Protein AF-F4MXR4-F1 (afdb_monomer_lite)

Radius of gyration: 18.86 Å; chains: 1; bounding box: 43×30×50 Å

Foldseek 3Di:
DQDADPPGPPCCPPVVVVVVVVVCCVVVVVCVVQQCDDPNHRQAQDQPDPVSLVVLLVSLCVLAVDDSVLSNVLCVQQVNRNLLSNVCRVVVDHSVVSVVLCVVVSNNSVNSD

pLDDT: mean 96.07, std 3.31, range [70.81, 98.62]

Sequence (113 aa):
MVGPEALTGSTRMKSGTAQKLVLNMLSTGAMVKLGKVYQNLMVDVKATNVKLVDRACRIVVEATGASRVEAENALSQTEFEVKPAILMILKGVSAEQARLNLQQHNGYLRAAL

InterPro domains:
  IPR005486 Glucokinase regulatory protein, conserved site [PS01272] (3-20)
  IPR040190 N-acetylmuramic acid 6-phosphate etherase/glucokinase regulatory protein [PTHR10088] (19-112)
  IPR046348 SIS domain superfamily [SSF53697] (2-66)

Organism: NCBI:txid913028

Structure (mmCIF, N/CA/C/O backbone):
data_AF-F4MXR4-F1
#
_entry.id   AF-F4MXR4-F1
#
loop_
_atom_site.group_PDB
_atom_site.id
_atom_site.type_symbol
_atom_site.label_atom_id
_atom_site.label_alt_id
_atom_site.label_comp_id
_atom_site.label_asym_id
_atom_site.label_entity_id
_atom_site.label_seq_id
_atom_site.pdbx_PDB_ins_code
_atom_site.Cartn_x
_atom_site.Cartn_y
_atom_site.Cartn_z
_atom_site.occupancy
_atom_site.B_iso_or_equiv
_atom_site.auth_seq_id
_atom_site.auth_comp_id
_atom_site.auth_asym_id
_atom_site.auth_atom_id
_atom_site.pdbx_PDB_model_num
ATOM 1 N N . MET A 1 1 ? 17.818 -7.682 -25.821 1.00 70.81 1 MET A N 1
ATOM 2 C CA . MET A 1 1 ? 18.617 -6.436 -25.930 1.00 70.81 1 MET A CA 1
ATOM 3 C C . MET A 1 1 ? 17.690 -5.296 -26.348 1.00 70.81 1 MET A C 1
ATOM 5 O O . MET A 1 1 ? 16.809 -5.560 -27.152 1.00 70.81 1 MET A O 1
ATOM 9 N N . VAL A 1 2 ? 17.862 -4.063 -25.847 1.00 94.25 2 VAL A N 1
ATOM 10 C CA . VAL A 1 2 ? 16.999 -2.897 -26.189 1.00 94.25 2 VAL A CA 1
ATOM 11 C C . VAL A 1 2 ? 17.342 -2.231 -27.539 1.00 94.25 2 VAL A C 1
ATOM 13 O O . VAL A 1 2 ? 16.803 -1.175 -27.877 1.00 94.25 2 VAL A O 1
ATOM 16 N N . GLY A 1 3 ? 18.248 -2.832 -28.317 1.00 97.00 3 GLY A N 1
ATOM 17 C CA . GLY A 1 3 ? 18.803 -2.267 -29.551 1.00 97.00 3 GLY A CA 1
ATOM 18 C C . GLY A 1 3 ? 19.824 -1.143 -29.302 1.00 97.00 3 GLY A C 1
ATOM 19 O O . GLY A 1 3 ? 20.005 -0.729 -28.155 1.00 97.00 3 GLY A O 1
ATOM 20 N N . PRO A 1 4 ? 20.475 -0.625 -30.360 1.00 96.25 4 PRO A N 1
ATOM 21 C CA . PRO A 1 4 ? 21.472 0.442 -30.246 1.00 96.25 4 PRO A CA 1
ATOM 22 C C . PRO A 1 4 ? 20.853 1.725 -29.685 1.00 96.25 4 PRO A C 1
ATOM 24 O O . PRO A 1 4 ? 19.712 2.060 -30.005 1.00 96.25 4 PRO A O 1
ATOM 27 N N . GLU A 1 5 ? 21.581 2.428 -28.823 1.00 97.94 5 GLU A N 1
ATOM 28 C CA . GLU A 1 5 ? 21.130 3.697 -28.241 1.00 97.94 5 GLU A CA 1
ATOM 29 C C . GLU A 1 5 ? 21.135 4.822 -29.287 1.00 97.94 5 GLU A C 1
ATOM 31 O O . GLU A 1 5 ? 21.914 4.784 -30.236 1.00 97.94 5 GLU A O 1
ATOM 36 N N . ALA A 1 6 ? 20.279 5.835 -29.104 1.00 97.12 6 ALA A N 1
ATOM 37 C CA . ALA A 1 6 ? 20.212 6.979 -30.023 1.00 97.12 6 ALA A CA 1
ATOM 38 C C . ALA A 1 6 ? 21.530 7.772 -30.058 1.00 97.12 6 ALA A C 1
ATOM 40 O O . ALA A 1 6 ? 21.949 8.239 -31.111 1.00 97.12 6 ALA A O 1
ATOM 41 N N . LEU A 1 7 ? 22.198 7.879 -28.904 1.00 95.44 7 LEU A N 1
ATOM 42 C CA . LEU A 1 7 ? 23.599 8.268 -28.809 1.00 95.44 7 LEU A CA 1
ATOM 43 C C . LEU A 1 7 ? 24.425 7.006 -28.562 1.00 95.44 7 LEU A C 1
ATOM 45 O O . LEU A 1 7 ? 24.272 6.374 -27.513 1.00 95.44 7 LEU A O 1
ATOM 49 N N . THR A 1 8 ? 25.294 6.654 -29.509 1.00 96.56 8 THR A N 1
ATOM 50 C CA . THR A 1 8 ? 26.116 5.439 -29.455 1.00 96.56 8 THR A CA 1
ATOM 51 C C . THR A 1 8 ? 26.817 5.303 -28.101 1.00 96.56 8 THR A C 1
ATOM 53 O O . THR A 1 8 ? 27.589 6.167 -27.696 1.00 96.56 8 THR A O 1
ATOM 56 N N . GLY A 1 9 ? 26.519 4.216 -27.383 1.00 95.31 9 GLY A N 1
ATOM 57 C CA . GLY A 1 9 ? 27.112 3.900 -26.078 1.00 95.31 9 GLY A CA 1
ATOM 58 C C . GLY A 1 9 ? 26.470 4.576 -24.858 1.00 95.31 9 GLY A C 1
ATOM 59 O O . GLY A 1 9 ? 26.825 4.232 -23.733 1.00 95.31 9 GLY A O 1
ATOM 60 N N . SER A 1 10 ? 25.500 5.484 -25.017 1.00 97.56 10 SER A N 1
ATOM 61 C CA . SER A 1 10 ? 24.861 6.178 -23.884 1.00 97.56 10 SER A CA 1
ATOM 62 C C . SER A 1 10 ? 23.788 5.319 -23.197 1.00 97.56 10 SER A C 1
ATOM 64 O O . SER A 1 10 ? 22.588 5.576 -23.284 1.00 97.56 10 SER A O 1
ATOM 66 N N . THR A 1 11 ? 24.213 4.282 -22.475 1.00 97.50 11 THR A N 1
ATOM 67 C CA . THR A 1 11 ? 23.326 3.276 -21.853 1.00 97.50 11 THR A CA 1
ATOM 68 C C . THR A 1 11 ? 22.385 3.829 -20.781 1.00 97.50 11 THR A C 1
ATOM 70 O O . THR A 1 11 ? 21.390 3.188 -20.454 1.00 97.50 11 THR A O 1
ATOM 73 N N . ARG A 1 12 ? 22.603 5.051 -20.277 1.00 97.50 12 ARG A N 1
ATOM 74 C CA . ARG A 1 12 ? 21.636 5.741 -19.400 1.00 97.50 12 ARG A CA 1
ATOM 75 C C . ARG A 1 12 ? 20.253 5.942 -20.046 1.00 97.50 12 ARG A C 1
ATOM 77 O O . ARG A 1 12 ? 19.309 6.273 -19.338 1.00 97.50 12 ARG A O 1
ATOM 84 N N . MET A 1 13 ? 20.147 5.785 -21.370 1.00 97.69 13 MET A N 1
ATOM 85 C CA . MET A 1 13 ? 18.927 5.965 -22.158 1.00 97.69 13 MET A CA 1
ATOM 86 C C . MET A 1 13 ? 18.002 4.736 -22.089 1.00 97.69 13 MET A C 1
ATOM 88 O O . MET A 1 13 ? 17.343 4.518 -21.065 1.00 97.69 13 MET A O 1
ATOM 92 N N . LYS A 1 14 ? 17.904 3.925 -23.155 1.00 98.12 14 LYS A N 1
ATOM 93 C CA . LYS A 1 14 ? 16.959 2.798 -23.188 1.00 98.12 14 LYS A CA 1
ATOM 94 C C . LYS A 1 14 ? 17.346 1.730 -22.180 1.00 98.12 14 LYS A C 1
ATOM 96 O O . LYS A 1 14 ? 16.473 1.207 -21.492 1.00 98.12 14 LYS A O 1
ATOM 101 N N . SER A 1 15 ? 18.637 1.437 -22.059 1.00 97.88 15 SER A N 1
ATOM 102 C CA . SER A 1 15 ? 19.122 0.405 -21.139 1.00 97.88 15 SER A CA 1
ATOM 103 C C . SER A 1 15 ? 18.839 0.782 -19.678 1.00 97.88 15 SER A C 1
ATOM 105 O O . SER A 1 15 ? 18.265 -0.022 -18.944 1.00 97.88 15 SER A O 1
ATOM 107 N N . GLY A 1 16 ? 19.122 2.025 -19.276 1.00 98.06 16 GLY A N 1
ATOM 108 C CA . GLY A 1 16 ? 18.801 2.548 -17.943 1.00 98.06 16 GLY A CA 1
ATOM 109 C C . GLY A 1 16 ? 17.294 2.579 -17.659 1.00 98.06 16 GLY A C 1
ATOM 110 O O . GLY A 1 16 ? 16.848 2.201 -16.574 1.00 98.06 16 GLY A O 1
ATOM 111 N N . THR A 1 17 ? 16.483 2.938 -18.657 1.00 98.25 17 THR A N 1
ATOM 112 C CA . THR A 1 17 ? 15.015 2.896 -18.540 1.00 98.25 17 THR A CA 1
ATOM 113 C C . THR A 1 17 ? 14.512 1.464 -18.348 1.00 98.25 17 THR A C 1
ATOM 115 O O . THR A 1 17 ? 13.696 1.215 -17.460 1.00 98.25 17 THR A O 1
ATOM 118 N N . ALA A 1 18 ? 15.030 0.505 -19.119 1.00 98.19 18 ALA A N 1
ATOM 119 C CA . ALA A 1 18 ? 14.683 -0.906 -18.977 1.00 98.19 18 ALA A CA 1
ATOM 120 C C . ALA A 1 18 ? 15.054 -1.444 -17.587 1.00 98.19 18 ALA A C 1
ATOM 122 O O . ALA A 1 18 ? 14.237 -2.107 -16.949 1.00 98.19 18 ALA A O 1
ATOM 123 N N . GLN A 1 19 ? 16.238 -1.098 -17.074 1.00 98.25 19 GLN A N 1
ATOM 124 C CA . GLN A 1 19 ? 16.661 -1.470 -15.721 1.00 98.25 19 GLN A CA 1
ATOM 125 C C . GLN A 1 19 ? 15.713 -0.913 -14.654 1.00 98.25 19 GLN A C 1
ATOM 127 O O . GLN A 1 19 ? 15.264 -1.666 -13.792 1.00 98.25 19 GLN A O 1
ATOM 132 N N . LYS A 1 20 ? 15.334 0.371 -14.739 1.00 98.38 20 LYS A N 1
ATOM 133 C CA . LYS A 1 20 ? 14.350 0.974 -13.825 1.00 98.38 20 LYS A CA 1
ATOM 134 C C . LYS A 1 20 ? 13.027 0.209 -13.840 1.00 98.38 20 LYS A C 1
ATOM 136 O O . LYS A 1 20 ? 12.457 -0.049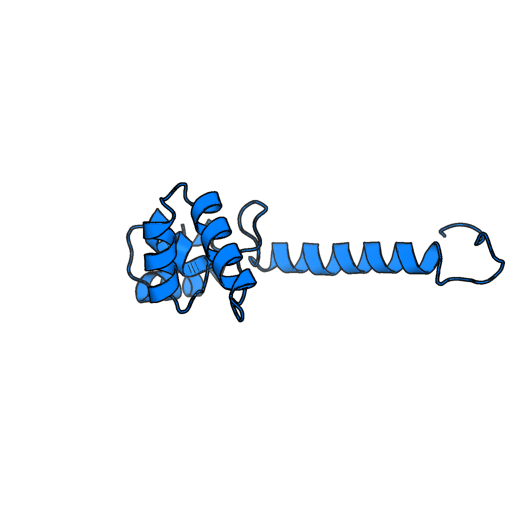 -12.783 1.00 98.38 20 LYS A O 1
ATOM 141 N N . LEU A 1 21 ? 12.522 -0.132 -15.025 1.00 98.56 21 LEU A N 1
ATOM 142 C CA . LEU A 1 21 ? 11.265 -0.869 -15.153 1.00 98.56 21 LEU A CA 1
ATOM 143 C C . LEU A 1 21 ? 11.365 -2.255 -14.509 1.00 98.56 21 LEU A C 1
ATOM 145 O O . LEU A 1 21 ? 10.491 -2.611 -13.723 1.00 98.56 21 LEU A O 1
ATOM 149 N N . VAL A 1 22 ? 12.439 -3.002 -14.775 1.00 98.44 22 VAL A N 1
ATOM 150 C CA . VAL A 1 22 ? 12.656 -4.333 -14.183 1.00 98.44 22 VAL A CA 1
ATOM 151 C C . VAL A 1 22 ? 12.775 -4.249 -12.660 1.00 98.44 22 VAL A C 1
ATOM 153 O O . VAL A 1 22 ? 12.092 -4.990 -11.957 1.00 98.44 22 VAL A O 1
ATOM 156 N N . L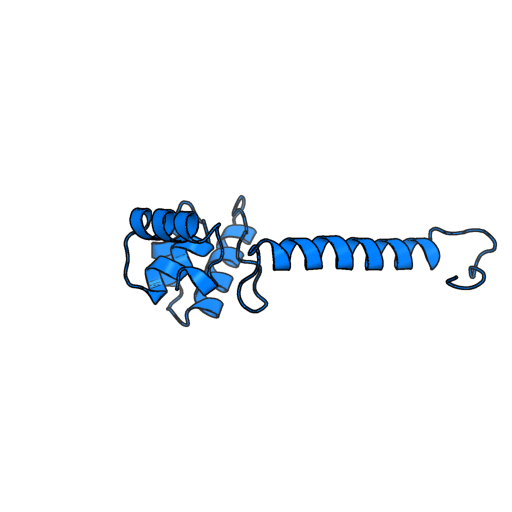EU A 1 23 ? 13.566 -3.313 -12.130 1.00 98.62 23 LEU A N 1
ATOM 157 C CA . LEU A 1 23 ? 13.711 -3.121 -10.683 1.00 98.62 23 LEU A CA 1
ATOM 158 C C . LEU A 1 23 ? 12.379 -2.746 -10.018 1.00 98.62 23 LEU A C 1
ATOM 160 O O . LEU A 1 23 ? 12.049 -3.273 -8.953 1.00 98.62 23 LEU A O 1
ATOM 164 N N . ASN A 1 24 ? 11.577 -1.896 -10.664 1.00 98.62 24 ASN A N 1
ATOM 165 C CA . ASN A 1 24 ? 10.239 -1.552 -10.188 1.00 98.62 24 ASN A CA 1
ATOM 166 C C . ASN A 1 24 ? 9.309 -2.774 -10.175 1.00 98.62 24 ASN A C 1
ATOM 168 O O . ASN A 1 24 ? 8.584 -2.964 -9.201 1.00 98.62 24 ASN A O 1
ATOM 172 N N . MET A 1 25 ? 9.335 -3.610 -11.217 1.00 98.38 25 MET A N 1
ATOM 173 C CA . MET A 1 25 ? 8.521 -4.831 -11.284 1.00 98.38 25 MET A CA 1
ATOM 174 C C . MET A 1 25 ? 8.914 -5.835 -10.199 1.00 98.38 25 MET A C 1
ATOM 176 O O . MET A 1 25 ? 8.039 -6.351 -9.509 1.00 98.38 25 MET A O 1
ATOM 180 N N . LEU A 1 26 ? 10.216 -6.076 -10.013 1.00 98.25 26 LEU A N 1
ATOM 181 C CA . LEU A 1 26 ? 10.722 -7.011 -9.007 1.00 98.25 26 LEU A CA 1
ATOM 182 C C . LEU A 1 26 ? 10.352 -6.565 -7.591 1.00 98.25 26 LEU A C 1
ATOM 184 O O . LEU A 1 26 ? 9.757 -7.332 -6.838 1.00 98.25 26 LEU A O 1
ATOM 188 N N . SER A 1 27 ? 10.658 -5.314 -7.242 1.00 97.75 27 SER A N 1
ATOM 189 C CA . SER A 1 27 ? 10.375 -4.778 -5.905 1.00 97.75 27 SER A CA 1
ATOM 190 C C . SER A 1 27 ? 8.874 -4.705 -5.619 1.00 97.75 27 SER A C 1
ATOM 192 O O . SER A 1 27 ? 8.427 -5.164 -4.568 1.00 97.75 27 SER A O 1
ATOM 194 N N . THR A 1 28 ? 8.074 -4.204 -6.565 1.00 97.31 28 THR A N 1
ATOM 195 C CA . THR A 1 28 ? 6.614 -4.113 -6.402 1.00 97.31 28 THR A CA 1
ATOM 196 C C . THR A 1 28 ? 5.988 -5.502 -6.302 1.00 97.31 28 THR A C 1
ATOM 198 O O . THR A 1 28 ? 5.205 -5.756 -5.388 1.00 97.31 28 THR A O 1
ATOM 201 N N . GLY A 1 29 ? 6.362 -6.424 -7.195 1.00 97.56 29 GLY A N 1
ATOM 202 C CA . GLY A 1 29 ? 5.864 -7.799 -7.191 1.00 97.56 29 GLY A CA 1
ATOM 203 C C . GLY A 1 29 ? 6.200 -8.540 -5.897 1.00 97.56 29 GLY A C 1
ATOM 204 O O . GLY A 1 29 ? 5.324 -9.180 -5.314 1.00 97.56 29 GLY A O 1
ATOM 205 N N . ALA A 1 30 ? 7.431 -8.391 -5.398 1.00 97.69 30 ALA A N 1
ATOM 206 C CA . ALA A 1 30 ? 7.843 -8.958 -4.117 1.00 97.69 30 ALA A CA 1
ATOM 207 C C . ALA A 1 30 ? 7.020 -8.391 -2.949 1.00 97.69 30 ALA A C 1
ATOM 209 O O . ALA A 1 30 ? 6.506 -9.155 -2.140 1.00 97.69 30 ALA A O 1
ATOM 210 N N . MET A 1 31 ? 6.818 -7.071 -2.882 1.00 97.00 31 MET A N 1
ATOM 211 C CA . MET A 1 31 ? 6.057 -6.442 -1.792 1.00 97.00 31 MET A CA 1
ATOM 212 C C . MET A 1 31 ? 4.567 -6.822 -1.804 1.00 97.00 31 MET A C 1
ATOM 214 O O . MET A 1 31 ? 3.979 -7.030 -0.740 1.00 97.00 31 MET A O 1
ATOM 218 N N . VAL A 1 32 ? 3.960 -7.002 -2.984 1.00 96.00 32 VAL A N 1
ATOM 219 C CA . VAL A 1 32 ? 2.603 -7.570 -3.111 1.00 96.00 32 VAL A CA 1
ATOM 220 C C . VAL A 1 32 ? 2.561 -8.986 -2.524 1.00 96.00 32 VAL A C 1
ATOM 222 O O . VAL A 1 32 ? 1.687 -9.294 -1.715 1.00 96.00 32 VAL A O 1
ATOM 225 N N . LYS A 1 33 ? 3.548 -9.827 -2.862 1.00 93.56 33 LYS A N 1
ATOM 226 C CA . LYS A 1 33 ? 3.722 -11.195 -2.334 1.00 93.56 33 LYS A CA 1
ATOM 227 C C . LYS A 1 33 ? 4.197 -11.260 -0.877 1.00 93.56 33 LYS A C 1
ATOM 229 O O . LYS A 1 33 ? 4.367 -12.353 -0.357 1.00 93.56 33 LYS A O 1
ATOM 234 N N . LEU A 1 34 ? 4.415 -10.126 -0.219 1.00 95.38 34 LEU A N 1
ATOM 235 C CA . LEU A 1 34 ? 4.690 -10.026 1.219 1.00 95.38 34 LEU A CA 1
ATOM 236 C C . LEU A 1 34 ? 3.511 -9.391 1.975 1.00 95.38 34 LEU A C 1
ATOM 238 O O . LEU A 1 34 ? 3.651 -8.979 3.124 1.00 95.38 34 LEU A O 1
ATOM 242 N N . GLY A 1 35 ? 2.350 -9.251 1.324 1.00 93.69 35 GLY A N 1
ATOM 243 C CA . GLY A 1 35 ? 1.143 -8.713 1.948 1.00 93.69 35 GLY A CA 1
ATOM 244 C C . GLY A 1 35 ? 1.214 -7.215 2.255 1.00 93.69 35 GLY A C 1
ATOM 245 O O . GLY A 1 35 ? 0.458 -6.726 3.091 1.00 93.69 35 GLY A O 1
ATOM 246 N N . LYS A 1 36 ? 2.116 -6.452 1.623 1.00 95.69 36 LYS A N 1
ATOM 247 C CA . LYS A 1 36 ? 2.239 -4.988 1.806 1.00 95.69 36 LYS A CA 1
ATOM 248 C C . LYS A 1 36 ? 1.154 -4.191 1.068 1.00 95.69 36 LYS A C 1
ATOM 250 O O . LYS A 1 36 ? 1.042 -2.976 1.233 1.00 95.69 36 LYS A O 1
ATOM 255 N N . VAL A 1 37 ? 0.348 -4.888 0.274 1.00 96.12 37 VAL A N 1
ATOM 256 C CA . VAL A 1 37 ? -0.735 -4.355 -0.551 1.00 96.12 37 VAL A CA 1
ATOM 257 C C . VAL A 1 37 ? -2.036 -5.071 -0.190 1.00 96.12 37 VAL A C 1
ATOM 259 O O . VAL A 1 37 ? -2.036 -6.274 0.072 1.00 96.12 37 VAL A O 1
ATOM 262 N N . TYR A 1 38 ? -3.142 -4.332 -0.187 1.00 95.31 38 TYR A N 1
ATOM 263 C CA . TYR A 1 38 ? -4.499 -4.862 -0.094 1.00 95.31 38 TYR A CA 1
ATOM 264 C C . TYR A 1 38 ? -5.286 -4.360 -1.298 1.00 95.31 38 TYR A C 1
ATOM 266 O O . TYR A 1 38 ? -5.278 -3.165 -1.572 1.00 95.31 38 TYR A O 1
ATOM 274 N N . GLN A 1 39 ? -5.918 -5.270 -2.041 1.00 93.44 39 GLN A N 1
ATOM 275 C CA . GLN A 1 39 ? -6.435 -4.975 -3.382 1.00 93.44 39 GLN A CA 1
ATOM 276 C C . GLN A 1 39 ? -5.310 -4.395 -4.266 1.00 93.44 39 GLN A C 1
ATOM 278 O O . GLN A 1 39 ? -4.329 -5.088 -4.529 1.00 93.44 39 GLN A O 1
ATOM 283 N N . ASN A 1 40 ? -5.418 -3.137 -4.684 1.00 93.94 40 ASN A N 1
ATOM 284 C CA . ASN A 1 40 ? -4.384 -2.368 -5.382 1.00 93.94 40 ASN A CA 1
ATOM 285 C C . ASN A 1 40 ? -3.845 -1.193 -4.534 1.00 93.94 40 ASN A C 1
ATOM 287 O O . ASN A 1 40 ? -3.112 -0.346 -5.046 1.00 93.94 40 ASN A O 1
ATOM 291 N N . LEU A 1 41 ? -4.182 -1.147 -3.242 1.00 94.69 41 LEU A N 1
ATOM 292 C CA . LEU A 1 41 ? -3.803 -0.093 -2.306 1.00 94.69 41 LEU A CA 1
ATOM 293 C C . LEU A 1 41 ? -2.557 -0.490 -1.511 1.00 94.69 41 LEU A C 1
ATOM 295 O O . LEU A 1 41 ? -2.474 -1.570 -0.922 1.00 94.69 41 LEU A O 1
ATOM 299 N N . MET A 1 42 ? -1.579 0.412 -1.450 1.00 94.56 42 MET A N 1
ATOM 300 C CA . MET A 1 42 ? -0.396 0.243 -0.609 1.00 94.56 42 MET A CA 1
ATOM 301 C C . MET A 1 42 ? -0.765 0.543 0.846 1.00 94.56 42 MET A C 1
ATOM 303 O O . MET A 1 42 ? -0.837 1.702 1.239 1.00 94.56 42 MET A O 1
ATOM 307 N N . VAL A 1 43 ? -1.013 -0.502 1.635 1.00 94.62 43 VAL A N 1
ATOM 308 C CA . VAL A 1 43 ? -1.508 -0.390 3.021 1.00 94.62 43 VAL A CA 1
ATOM 309 C C . VAL A 1 43 ? -0.402 -0.465 4.077 1.00 94.62 43 VAL A C 1
ATOM 311 O O . VAL A 1 43 ? -0.673 -0.308 5.259 1.00 94.62 43 VAL A O 1
ATOM 314 N N . ASP A 1 44 ? 0.851 -0.690 3.679 1.00 92.69 44 ASP A N 1
ATOM 315 C CA . ASP A 1 44 ? 2.018 -0.649 4.573 1.00 92.69 44 ASP A CA 1
ATOM 316 C C . ASP A 1 44 ? 2.752 0.699 4.459 1.00 92.69 44 ASP A C 1
ATOM 318 O O . ASP A 1 44 ? 3.917 0.776 4.072 1.00 92.69 44 ASP A O 1
ATOM 322 N N . VAL A 1 45 ? 2.027 1.792 4.710 1.00 87.88 45 VAL A N 1
ATOM 323 C CA . VAL A 1 45 ? 2.555 3.163 4.634 1.00 87.88 45 VAL A CA 1
ATOM 324 C C . VAL A 1 45 ? 2.864 3.671 6.035 1.00 87.88 45 VAL A C 1
ATOM 326 O O . VAL A 1 45 ? 2.001 3.655 6.905 1.00 87.88 45 VAL A O 1
ATOM 329 N N . LYS A 1 46 ? 4.079 4.194 6.232 1.00 83.12 46 LYS A N 1
ATOM 330 C CA . LYS A 1 46 ? 4.463 4.900 7.459 1.00 83.12 46 LYS A CA 1
ATOM 331 C C . LYS A 1 46 ? 4.170 6.393 7.316 1.00 83.12 46 LYS A C 1
ATOM 333 O O . LYS A 1 46 ? 4.812 7.073 6.512 1.00 83.12 46 LYS A O 1
ATOM 338 N N . ALA A 1 47 ? 3.215 6.914 8.080 1.00 90.44 47 ALA A N 1
ATOM 339 C CA . ALA A 1 47 ? 2.831 8.320 8.018 1.00 90.44 47 ALA A CA 1
ATOM 340 C C . ALA A 1 47 ? 3.788 9.216 8.828 1.00 90.44 47 ALA A C 1
ATOM 342 O O . ALA A 1 47 ? 3.568 9.484 9.999 1.00 90.44 47 ALA A O 1
ATOM 343 N N . THR A 1 48 ? 4.873 9.687 8.206 1.00 90.4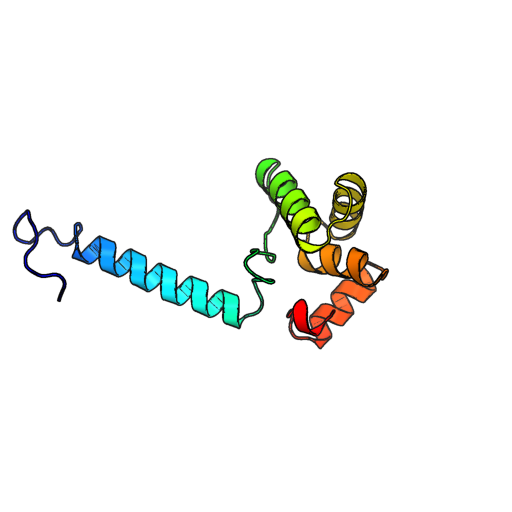4 48 THR A N 1
ATOM 344 C CA . THR A 1 48 ? 5.902 10.517 8.879 1.00 90.44 48 THR A CA 1
ATOM 345 C C . THR A 1 48 ? 5.754 12.024 8.660 1.00 90.44 48 THR A C 1
ATOM 347 O O . THR A 1 48 ? 6.565 12.807 9.143 1.00 90.44 48 THR A O 1
ATOM 350 N N . ASN A 1 49 ? 4.759 12.455 7.886 1.00 94.12 49 ASN A N 1
ATOM 351 C CA . ASN A 1 49 ? 4.488 13.865 7.610 1.00 94.12 49 ASN A CA 1
ATOM 352 C C . ASN A 1 49 ? 3.009 14.067 7.270 1.00 94.12 49 ASN A C 1
ATOM 354 O O . ASN A 1 49 ? 2.312 13.113 6.926 1.00 94.12 49 ASN A O 1
ATOM 358 N N . VAL A 1 50 ? 2.561 15.324 7.288 1.00 94.81 50 VAL A N 1
ATOM 359 C CA . VAL A 1 50 ? 1.158 15.712 7.056 1.00 94.81 50 VAL A CA 1
ATOM 360 C C . VAL A 1 50 ? 0.577 15.158 5.748 1.00 94.81 50 VAL A C 1
ATOM 362 O O . VAL A 1 50 ? -0.564 14.708 5.716 1.00 94.81 50 VAL A O 1
ATOM 365 N N . LYS A 1 51 ? 1.379 15.088 4.676 1.00 96.25 51 LYS A N 1
ATOM 366 C CA . LYS A 1 51 ? 0.958 14.514 3.387 1.00 96.25 51 LYS A CA 1
ATOM 367 C C . LYS A 1 51 ? 0.729 13.005 3.487 1.00 96.25 51 LYS A C 1
ATOM 369 O O . LYS A 1 51 ? -0.185 12.480 2.856 1.00 96.25 51 LYS A O 1
ATOM 374 N N . LEU A 1 52 ? 1.587 12.292 4.215 1.00 95.75 52 LEU A N 1
ATOM 375 C CA . LEU A 1 52 ? 1.443 10.849 4.394 1.00 95.75 52 LEU A CA 1
ATOM 376 C C . LEU A 1 52 ? 0.316 10.500 5.371 1.00 95.75 52 LEU A C 1
ATOM 378 O O . LEU A 1 52 ? -0.321 9.475 5.163 1.00 95.75 52 LEU A O 1
ATOM 382 N N . VAL A 1 53 ? 0.023 11.360 6.352 1.00 94.94 53 VAL A N 1
ATOM 383 C CA . VAL A 1 53 ? -1.167 11.229 7.210 1.00 94.94 53 VAL A CA 1
ATOM 3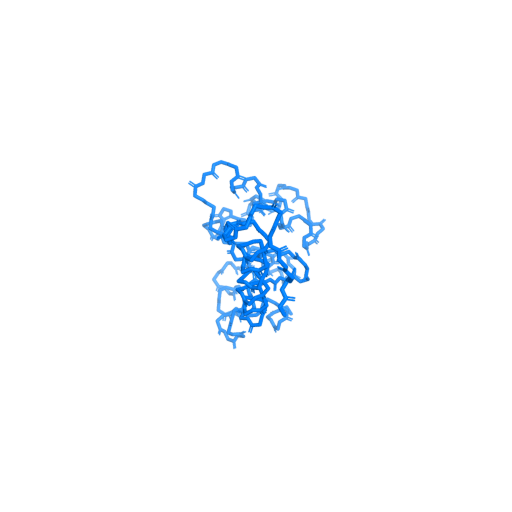84 C C . VAL A 1 53 ? -2.441 11.354 6.373 1.00 94.94 53 VAL A C 1
ATOM 386 O O . VAL A 1 53 ? -3.262 10.443 6.374 1.00 94.94 53 VAL A O 1
ATOM 389 N N . ASP A 1 54 ? -2.569 12.408 5.561 1.00 96.38 54 ASP A N 1
ATOM 390 C CA . ASP A 1 54 ? -3.731 12.567 4.673 1.00 96.38 54 ASP A CA 1
ATOM 391 C C . ASP A 1 54 ? -3.870 11.401 3.676 1.00 96.38 54 ASP A C 1
ATOM 393 O O . ASP A 1 54 ? -4.970 10.912 3.404 1.00 96.38 54 ASP A O 1
ATOM 397 N N . ARG A 1 55 ? -2.744 10.905 3.147 1.00 97.19 55 ARG A N 1
ATOM 398 C CA . ARG A 1 55 ? -2.737 9.714 2.291 1.00 97.19 55 ARG A CA 1
ATOM 399 C C . ARG A 1 55 ? -3.214 8.468 3.042 1.00 97.19 55 ARG A C 1
ATOM 401 O O . ARG A 1 55 ? -3.977 7.704 2.461 1.00 97.19 55 ARG A O 1
ATOM 408 N N . ALA A 1 56 ? -2.777 8.256 4.283 1.00 97.44 56 ALA A N 1
ATOM 409 C CA . ALA A 1 56 ? -3.216 7.133 5.107 1.00 97.44 56 ALA A CA 1
ATOM 410 C C . ALA A 1 56 ? -4.738 7.168 5.313 1.00 97.44 56 ALA A C 1
ATOM 412 O O . ALA A 1 56 ? -5.396 6.167 5.041 1.00 97.44 56 ALA A O 1
ATOM 413 N N . CYS A 1 57 ? -5.307 8.331 5.662 1.00 97.56 57 CYS A N 1
ATOM 414 C CA . CYS A 1 57 ? -6.759 8.503 5.794 1.00 97.56 57 CYS A CA 1
ATOM 415 C C . CYS A 1 57 ? -7.500 8.136 4.505 1.00 97.56 57 CYS A C 1
ATOM 417 O O . CYS A 1 57 ? -8.454 7.364 4.543 1.00 97.56 57 CYS A O 1
ATOM 419 N N . ARG A 1 58 ? -7.033 8.625 3.347 1.00 98.06 58 ARG A N 1
ATOM 420 C CA . ARG A 1 58 ? -7.640 8.287 2.048 1.00 98.06 58 ARG A CA 1
ATOM 421 C C . ARG A 1 58 ? -7.595 6.795 1.738 1.00 98.06 58 ARG A C 1
ATOM 423 O O . ARG A 1 58 ? -8.572 6.268 1.226 1.00 98.06 58 ARG A O 1
ATOM 430 N N . ILE A 1 59 ? -6.492 6.117 2.055 1.00 98.12 59 ILE A N 1
ATOM 431 C CA . ILE A 1 59 ? -6.375 4.668 1.843 1.00 98.12 59 ILE A CA 1
ATOM 432 C C . ILE A 1 59 ? -7.375 3.910 2.721 1.00 98.12 59 ILE A C 1
ATOM 434 O O . ILE A 1 59 ? -8.003 2.975 2.236 1.00 98.12 59 ILE A O 1
ATOM 438 N N . VAL A 1 60 ? -7.533 4.301 3.989 1.00 97.94 60 VAL A N 1
ATOM 439 C CA . VAL A 1 60 ? -8.500 3.663 4.896 1.00 97.94 60 VAL A CA 1
ATOM 440 C C . VAL A 1 60 ? -9.929 3.868 4.394 1.00 97.94 60 VAL A C 1
ATOM 442 O O . VAL A 1 60 ? -10.677 2.897 4.315 1.0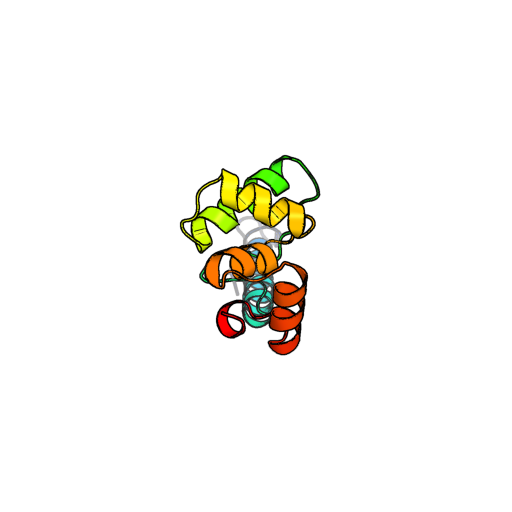0 97.94 60 VAL A O 1
ATOM 445 N N . VAL A 1 61 ? -10.292 5.091 3.996 1.00 98.38 61 VAL A N 1
ATOM 446 C CA . VAL A 1 61 ? -11.613 5.395 3.416 1.00 98.38 61 VAL A CA 1
ATOM 447 C C . VAL A 1 61 ? -11.861 4.560 2.160 1.00 98.38 61 VAL A C 1
ATOM 449 O O . VAL A 1 61 ? -12.874 3.877 2.082 1.00 98.38 61 VAL A O 1
ATOM 452 N N . GLU A 1 62 ? -10.918 4.536 1.216 1.00 98.12 62 GLU A N 1
ATOM 453 C CA . GLU A 1 62 ? -11.051 3.767 -0.030 1.00 98.12 62 GLU A CA 1
ATOM 454 C C . GLU A 1 62 ? -11.188 2.258 0.231 1.00 98.12 62 GLU A C 1
ATOM 456 O O . GLU A 1 62 ? -11.988 1.579 -0.403 1.00 98.12 62 GLU A O 1
ATOM 461 N N . ALA A 1 63 ? -10.430 1.720 1.190 1.00 97.44 63 ALA A N 1
ATOM 462 C CA . ALA A 1 63 ? -10.435 0.292 1.492 1.00 97.44 63 ALA A CA 1
ATOM 463 C C . ALA A 1 63 ? -11.687 -0.180 2.249 1.00 97.44 63 ALA A C 1
ATOM 465 O O . ALA A 1 63 ? -11.996 -1.372 2.210 1.00 97.44 63 ALA A O 1
ATOM 466 N N . THR A 1 64 ? -12.360 0.714 2.980 1.00 97.12 64 THR A N 1
ATOM 467 C CA . THR A 1 64 ? -13.436 0.352 3.921 1.00 97.12 64 THR A CA 1
ATOM 468 C C . THR A 1 64 ? -14.799 0.937 3.575 1.00 97.12 64 THR A C 1
ATOM 470 O O . THR A 1 64 ? -15.808 0.412 4.033 1.00 97.12 64 THR A O 1
ATOM 473 N N . GLY A 1 65 ? -14.849 2.020 2.796 1.00 97.38 65 GLY A N 1
ATOM 474 C CA . GLY A 1 65 ? -16.062 2.805 2.564 1.00 97.38 65 GLY A CA 1
ATOM 475 C C . GLY A 1 65 ? -16.514 3.645 3.767 1.00 97.38 65 GLY A C 1
ATOM 476 O O . GLY A 1 65 ? -17.570 4.270 3.694 1.00 97.38 65 GLY A O 1
ATOM 477 N N . ALA A 1 66 ? -15.747 3.669 4.862 1.00 97.81 66 ALA A N 1
ATOM 478 C CA . ALA A 1 66 ? -16.071 4.444 6.056 1.00 97.81 66 ALA A CA 1
ATOM 479 C C . ALA A 1 66 ? -15.907 5.954 5.836 1.00 97.81 66 ALA A C 1
ATOM 481 O O . ALA A 1 66 ? -15.244 6.415 4.902 1.00 97.81 66 ALA A O 1
ATOM 482 N N . SER A 1 67 ? -16.485 6.746 6.736 1.00 98.25 67 SER A N 1
ATOM 483 C CA . SER A 1 67 ? -16.310 8.195 6.716 1.00 98.25 67 SER A CA 1
ATOM 484 C C . SER A 1 67 ? -14.866 8.594 7.040 1.00 98.25 67 SER A C 1
ATOM 486 O O . SER A 1 67 ? -14.118 7.883 7.716 1.00 98.25 67 SER A O 1
ATOM 488 N N . ARG A 1 68 ? -14.468 9.796 6.603 1.00 97.62 68 ARG A N 1
ATOM 489 C CA . ARG A 1 68 ? -13.145 10.350 6.927 1.00 97.62 68 ARG A CA 1
ATOM 490 C C . ARG A 1 68 ? -12.908 10.448 8.438 1.00 97.62 68 ARG A C 1
ATOM 492 O O . ARG A 1 68 ? -11.801 10.174 8.883 1.00 97.62 68 ARG A O 1
ATOM 499 N N . VAL A 1 69 ? -13.940 10.796 9.206 1.00 98.00 69 VAL A N 1
ATOM 500 C CA . VAL A 1 69 ? -13.860 10.925 10.669 1.00 98.00 69 VAL A CA 1
ATOM 501 C C . VAL A 1 69 ? -13.599 9.567 11.322 1.00 98.00 69 VAL A C 1
ATOM 503 O O . VAL A 1 69 ? -12.727 9.454 12.178 1.00 98.00 69 VAL A O 1
ATOM 506 N N . GLU A 1 70 ? -14.297 8.514 10.890 1.00 97.75 70 GLU A N 1
ATOM 507 C CA . GLU A 1 70 ? -14.048 7.150 11.378 1.00 97.75 70 GLU A CA 1
ATOM 508 C C . GLU A 1 70 ? -12.633 6.676 11.031 1.00 97.75 70 GLU A C 1
ATOM 510 O O . GLU A 1 70 ? -11.945 6.114 11.883 1.00 97.75 70 GLU A O 1
ATOM 515 N N . ALA A 1 71 ? -12.169 6.957 9.810 1.00 98.00 71 ALA A N 1
ATOM 516 C CA . ALA A 1 71 ? -10.812 6.632 9.383 1.00 98.00 71 ALA A CA 1
ATOM 517 C C . ALA A 1 71 ? -9.742 7.363 10.213 1.00 98.00 71 ALA A C 1
ATOM 519 O O . ALA A 1 71 ? -8.767 6.743 10.633 1.00 98.00 71 ALA A O 1
ATOM 520 N N . GLU A 1 72 ? -9.923 8.660 10.476 1.00 97.50 72 GLU A N 1
ATOM 521 C CA . GLU A 1 72 ? -9.014 9.465 11.302 1.00 97.50 72 GLU A CA 1
ATOM 522 C C . GLU A 1 72 ? -8.961 8.951 12.747 1.00 97.50 72 GLU A C 1
ATOM 524 O O . GLU A 1 72 ? -7.869 8.778 13.291 1.00 97.50 72 GLU A O 1
ATOM 529 N N . ASN A 1 73 ? -10.112 8.607 13.330 1.00 97.69 73 ASN A N 1
ATOM 530 C CA . ASN A 1 73 ? -10.198 8.036 14.676 1.00 97.69 73 ASN A CA 1
ATOM 531 C C . ASN A 1 73 ? -9.562 6.641 14.775 1.00 97.69 73 ASN A C 1
ATOM 533 O O . ASN A 1 73 ? -8.954 6.303 15.792 1.00 97.69 73 ASN A O 1
ATOM 537 N N . ALA A 1 74 ? -9.709 5.798 13.750 1.00 97.56 74 ALA A N 1
ATOM 538 C CA . ALA A 1 74 ? -9.058 4.490 13.717 1.00 97.56 74 ALA A CA 1
ATOM 539 C C . ALA A 1 74 ? -7.536 4.640 13.573 1.00 97.56 74 ALA A C 1
ATOM 541 O O . ALA A 1 74 ? -6.779 4.002 14.300 1.00 97.56 74 ALA A O 1
ATOM 542 N N . LEU A 1 75 ? -7.081 5.534 12.689 1.00 97.06 75 LEU A N 1
ATOM 543 C CA . LEU A 1 75 ? -5.658 5.804 12.485 1.00 97.06 75 LEU A CA 1
ATOM 544 C C . LEU A 1 75 ? -4.990 6.406 13.722 1.00 97.06 75 LEU A C 1
ATOM 546 O O . LEU A 1 75 ? -3.851 6.053 14.017 1.00 97.06 75 LEU A O 1
ATOM 550 N N . SER A 1 76 ? -5.670 7.271 14.478 1.00 96.44 76 SER A N 1
ATOM 551 C CA . SER A 1 76 ? -5.103 7.809 15.719 1.00 96.44 76 SER A CA 1
ATOM 552 C C . SER A 1 76 ? -4.885 6.719 16.774 1.00 96.44 76 SER A C 1
ATOM 554 O O . SER A 1 76 ? -3.900 6.767 17.504 1.00 96.44 76 SER A O 1
ATOM 556 N N . GLN A 1 77 ? -5.759 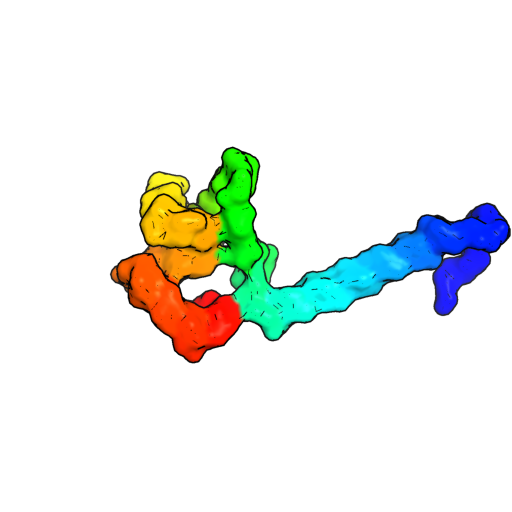5.708 16.827 1.00 96.69 77 GLN A N 1
ATOM 557 C CA . GLN A 1 77 ? -5.632 4.562 17.740 1.00 96.69 77 GLN A CA 1
ATOM 558 C C . GLN A 1 77 ? -4.520 3.585 17.336 1.00 96.69 77 GLN A C 1
ATOM 560 O O . GLN A 1 77 ? -4.033 2.822 18.172 1.00 96.69 77 GLN A O 1
ATOM 565 N N . THR A 1 78 ? -4.105 3.594 16.068 1.00 95.81 78 THR A N 1
ATOM 566 C CA . THR A 1 78 ? -3.091 2.676 15.537 1.00 95.81 78 THR A CA 1
ATOM 567 C C . THR A 1 78 ? -1.743 3.335 15.278 1.00 95.81 78 THR A C 1
ATOM 569 O O . THR A 1 78 ? -0.912 2.739 14.601 1.00 95.81 78 THR A O 1
ATOM 572 N N . GLU A 1 79 ? -1.499 4.545 15.790 1.00 95.31 79 GLU A N 1
ATOM 573 C CA . GLU A 1 79 ? -0.278 5.319 15.495 1.00 95.31 79 GLU A CA 1
ATOM 574 C C . GLU A 1 79 ? -0.071 5.533 13.981 1.00 95.31 79 GLU A C 1
ATOM 576 O O . GLU A 1 79 ? 1.044 5.525 13.458 1.00 95.31 79 GLU A O 1
ATOM 581 N N . PHE A 1 80 ? -1.181 5.731 13.266 1.00 95.69 80 PHE A N 1
ATOM 582 C CA . PHE A 1 80 ? -1.278 5.877 11.814 1.00 95.69 80 PHE A CA 1
ATOM 583 C C . PHE A 1 80 ? -0.871 4.634 11.006 1.00 95.69 80 PHE A C 1
ATOM 585 O O . PHE A 1 80 ? -0.598 4.731 9.805 1.00 95.69 80 PHE A O 1
ATOM 592 N N . GLU A 1 81 ? -0.881 3.448 11.620 1.00 96.25 81 GLU A N 1
ATOM 593 C CA . GLU A 1 81 ? -0.767 2.180 10.901 1.00 96.25 81 GLU A CA 1
ATOM 594 C C . GLU A 1 81 ? -2.081 1.858 10.167 1.00 96.25 81 GLU A C 1
ATOM 596 O O . GLU A 1 81 ? -3.135 1.650 10.773 1.00 96.25 81 GLU A O 1
ATOM 601 N N . VAL A 1 82 ? -2.016 1.776 8.836 1.00 97.25 82 VAL A N 1
ATOM 602 C CA . VAL A 1 82 ? -3.201 1.640 7.970 1.00 97.25 82 VAL A CA 1
ATOM 603 C C . VAL A 1 82 ? -3.833 0.245 8.039 1.00 97.25 82 VAL A C 1
ATOM 605 O O . VAL A 1 82 ? -5.053 0.135 8.116 1.00 97.25 82 VAL A O 1
ATOM 608 N N . LYS A 1 83 ? -3.039 -0.836 8.032 1.00 96.94 83 LYS A N 1
ATOM 609 C CA . LYS A 1 83 ? -3.567 -2.214 8.105 1.00 96.94 83 LYS A CA 1
ATOM 610 C C . LYS A 1 83 ? -4.447 -2.471 9.336 1.00 96.94 83 LYS A C 1
ATOM 612 O O . LYS A 1 83 ? -5.567 -2.941 9.141 1.00 96.94 83 LYS A O 1
ATOM 617 N N . PRO A 1 84 ? -3.989 -2.202 10.575 1.00 97.31 84 PRO A N 1
ATOM 618 C CA . PRO A 1 84 ? -4.837 -2.401 11.742 1.00 97.31 84 PRO A CA 1
ATOM 619 C C . PRO A 1 84 ? -6.041 -1.458 11.721 1.00 97.31 84 PRO A C 1
ATOM 621 O O . PRO A 1 84 ? -7.123 -1.913 12.059 1.00 97.31 84 PRO A O 1
ATOM 624 N N . ALA A 1 85 ? -5.914 -0.216 11.233 1.00 97.69 85 ALA A N 1
ATOM 625 C CA . ALA A 1 85 ? -7.051 0.705 11.127 1.00 97.69 85 ALA A CA 1
ATOM 626 C C . ALA A 1 85 ? -8.153 0.172 10.191 1.00 97.69 85 ALA A C 1
ATOM 628 O O . ALA A 1 85 ? -9.328 0.180 10.553 1.00 97.69 85 ALA A O 1
ATOM 629 N N . ILE A 1 86 ? -7.782 -0.372 9.023 1.00 97.88 86 ILE A N 1
ATOM 630 C CA . ILE A 1 86 ? -8.731 -1.040 8.115 1.00 97.88 86 ILE A CA 1
ATOM 631 C C . ILE A 1 86 ? -9.403 -2.227 8.817 1.00 97.88 86 ILE A C 1
ATOM 633 O O . ILE A 1 86 ? -10.615 -2.406 8.715 1.00 97.88 86 ILE A O 1
ATOM 637 N N . LEU A 1 87 ? -8.627 -3.034 9.545 1.00 97.62 87 LEU A N 1
ATOM 638 C CA . LEU A 1 87 ? -9.143 -4.223 10.217 1.00 97.62 87 LEU A CA 1
ATOM 639 C C . LEU A 1 87 ? -10.089 -3.880 11.377 1.00 97.62 87 LEU A C 1
ATOM 641 O O . LEU A 1 87 ? -11.110 -4.544 11.540 1.00 97.62 87 LEU A O 1
ATOM 645 N N . MET A 1 88 ? -9.782 -2.830 12.143 1.00 98.12 88 MET A N 1
ATOM 646 C CA . MET A 1 88 ? -10.652 -2.301 13.197 1.00 98.12 88 MET A CA 1
ATOM 647 C C . MET A 1 88 ? -12.014 -1.902 12.636 1.00 98.12 88 MET A C 1
ATOM 649 O O . MET A 1 88 ? -13.032 -2.287 13.200 1.00 98.12 88 MET A O 1
ATOM 653 N N . ILE A 1 89 ? -12.035 -1.184 11.510 1.00 97.88 89 ILE A N 1
ATOM 654 C CA . ILE A 1 89 ? -13.277 -0.716 10.883 1.00 97.88 89 ILE A CA 1
ATOM 655 C C . ILE A 1 89 ? -14.086 -1.889 10.319 1.00 97.88 89 ILE A C 1
ATOM 657 O O . ILE A 1 89 ? -15.282 -1.982 10.571 1.00 97.88 89 ILE A O 1
ATOM 661 N N . LEU A 1 90 ? -13.448 -2.809 9.589 1.00 97.25 90 LEU A N 1
ATOM 662 C CA . LEU A 1 90 ? -14.164 -3.897 8.912 1.00 97.25 90 LEU A CA 1
ATOM 663 C C . LEU A 1 90 ? -14.630 -5.017 9.855 1.00 97.25 90 LEU A C 1
ATOM 665 O O . LEU A 1 90 ? -15.649 -5.643 9.577 1.00 97.25 90 LEU A O 1
ATOM 669 N N . LYS A 1 91 ? -13.909 -5.287 10.955 1.00 96.56 91 LYS A N 1
ATOM 670 C CA . LYS A 1 91 ? -14.280 -6.324 11.941 1.00 96.56 91 LYS A CA 1
ATOM 671 C C . LYS A 1 91 ? -14.883 -5.786 13.238 1.00 96.56 91 LYS A C 1
ATOM 673 O O . LYS A 1 91 ? -15.358 -6.586 14.038 1.00 96.56 91 LYS A O 1
ATOM 678 N N . GLY A 1 92 ? -14.840 -4.476 13.480 1.00 96.31 92 GLY A N 1
ATOM 679 C CA . GLY A 1 92 ? -15.305 -3.882 14.737 1.00 96.31 92 GLY A CA 1
ATOM 680 C C . GLY A 1 92 ? -14.476 -4.301 15.956 1.00 96.31 92 GLY A C 1
ATOM 681 O O . GLY A 1 92 ? -15.028 -4.519 17.031 1.00 96.31 92 GLY A O 1
ATOM 682 N N . VAL A 1 93 ? -13.159 -4.469 15.794 1.00 97.44 93 VAL A N 1
ATOM 683 C CA . VAL A 1 93 ? -12.242 -4.915 16.863 1.00 97.44 93 VAL A CA 1
ATOM 684 C C . VAL A 1 93 ? -11.356 -3.778 17.378 1.00 97.44 93 VAL A C 1
ATOM 686 O O . VAL A 1 93 ? -11.178 -2.765 16.705 1.00 97.44 93 VAL A O 1
ATOM 689 N N . SER A 1 94 ? -10.763 -3.954 18.563 1.00 97.56 94 SER A N 1
ATOM 690 C CA . SER A 1 94 ? -9.787 -3.006 19.117 1.00 97.56 94 SER A CA 1
ATOM 691 C C . SER A 1 94 ? -8.478 -2.987 18.315 1.00 97.56 94 SER A C 1
ATOM 693 O O . SER A 1 94 ? -8.147 -3.946 17.612 1.00 97.56 94 SER A O 1
ATOM 695 N N . ALA A 1 95 ? -7.690 -1.916 18.457 1.00 96.50 95 ALA A N 1
ATOM 696 C CA . ALA A 1 95 ? -6.373 -1.800 17.823 1.00 96.50 95 ALA A CA 1
ATOM 697 C C . ALA A 1 95 ? -5.421 -2.944 18.219 1.00 96.50 95 ALA A C 1
ATOM 699 O O . ALA A 1 95 ? -4.686 -3.465 17.382 1.00 96.50 95 ALA A O 1
ATOM 700 N N . GLU A 1 96 ? -5.462 -3.370 19.484 1.00 97.00 96 GLU A N 1
ATOM 701 C CA . GLU A 1 96 ? -4.663 -4.491 19.984 1.00 97.00 96 GLU A CA 1
ATOM 702 C C . GLU A 1 96 ? -5.069 -5.809 19.317 1.00 97.00 96 GLU A C 1
ATOM 704 O O . GLU A 1 96 ? -4.224 -6.500 18.745 1.00 97.00 96 GLU A O 1
ATOM 709 N N . GLN A 1 97 ? -6.370 -6.114 19.287 1.00 96.94 97 GLN A N 1
ATOM 710 C CA . GLN A 1 97 ? -6.871 -7.319 18.631 1.00 96.94 97 GLN A CA 1
ATOM 711 C C . GLN A 1 97 ? -6.587 -7.300 17.124 1.00 96.94 97 GLN A C 1
ATOM 713 O O . GLN A 1 97 ? -6.247 -8.330 16.544 1.00 96.94 97 GLN A O 1
ATOM 718 N N . ALA A 1 98 ? -6.673 -6.133 16.480 1.00 97.25 98 ALA A N 1
ATOM 719 C CA . ALA A 1 98 ? -6.323 -5.981 15.074 1.00 97.25 98 ALA A CA 1
ATOM 720 C C . ALA A 1 98 ? -4.845 -6.320 14.809 1.00 97.25 98 ALA A C 1
ATOM 722 O O . ALA A 1 98 ? -4.542 -7.045 13.858 1.00 97.25 98 ALA A O 1
ATOM 723 N N . ARG A 1 99 ? -3.921 -5.852 15.660 1.00 96.88 99 ARG A N 1
ATOM 724 C CA . ARG A 1 99 ? -2.491 -6.194 15.561 1.00 96.88 99 ARG A CA 1
ATOM 725 C C . ARG A 1 99 ? -2.243 -7.685 15.794 1.00 96.88 99 ARG A C 1
ATOM 727 O O . ARG A 1 99 ? -1.504 -8.289 15.018 1.00 96.88 99 ARG A O 1
ATOM 734 N N . LEU A 1 100 ? -2.903 -8.288 16.785 1.00 97.00 100 LEU A N 1
ATOM 735 C CA . LEU A 1 100 ? -2.810 -9.727 17.059 1.00 97.00 100 LEU A CA 1
ATOM 736 C C . LEU A 1 100 ? -3.299 -10.567 15.872 1.00 97.00 100 LEU A C 1
ATOM 738 O O . LEU A 1 100 ? -2.594 -11.468 15.421 1.00 97.00 100 LEU A O 1
ATOM 742 N N . ASN A 1 101 ? -4.461 -10.233 15.308 1.00 96.62 101 ASN A N 1
ATOM 743 C CA . ASN A 1 101 ? -5.002 -10.919 14.134 1.00 96.62 101 ASN A CA 1
ATOM 744 C C . ASN A 1 101 ? -4.051 -10.790 12.935 1.00 96.62 101 ASN A C 1
ATOM 746 O O . ASN A 1 101 ? -3.755 -11.770 12.254 1.00 96.62 101 ASN A O 1
ATOM 750 N N . LEU A 1 102 ? -3.514 -9.590 12.686 1.00 96.44 102 LEU A N 1
ATOM 751 C CA . LEU A 1 102 ? -2.523 -9.397 11.628 1.00 96.44 102 LEU A CA 1
ATOM 752 C C . LEU A 1 102 ? -1.275 -10.248 11.865 1.00 96.44 102 LEU A C 1
ATOM 754 O O . LEU A 1 102 ? -0.781 -10.846 10.914 1.00 96.44 102 LEU A O 1
ATOM 758 N N . GLN A 1 103 ? -0.785 -10.348 13.100 1.00 96.00 103 GLN A N 1
ATOM 759 C CA . GLN A 1 103 ? 0.372 -11.177 13.430 1.00 96.00 103 GLN A CA 1
ATOM 760 C C . GLN A 1 103 ? 0.107 -12.666 13.163 1.00 96.00 103 GLN A C 1
ATOM 762 O O . GLN A 1 103 ? 0.938 -13.322 12.537 1.00 96.00 103 GLN A O 1
ATOM 767 N N . GLN A 1 104 ? -1.063 -13.181 13.554 1.00 96.56 104 GLN A N 1
ATOM 768 C CA . GLN A 1 104 ? -1.472 -14.573 13.305 1.00 96.56 104 GLN A CA 1
ATOM 769 C C . GLN A 1 104 ? -1.535 -14.914 11.809 1.00 96.56 104 GLN A C 1
ATOM 771 O O . GLN A 1 104 ? -1.265 -16.046 11.413 1.00 96.56 104 GLN A O 1
ATOM 776 N N . HIS A 1 105 ? -1.836 -13.923 10.970 1.00 96.12 105 HIS A N 1
ATOM 777 C CA . HIS A 1 105 ? -1.908 -14.065 9.519 1.00 96.12 105 HIS A CA 1
ATOM 778 C C . HIS A 1 105 ? -0.681 -13.487 8.787 1.00 96.12 105 HIS A C 1
ATOM 780 O O . HIS A 1 105 ? -0.781 -13.097 7.622 1.00 96.12 105 HIS A O 1
ATOM 786 N N . ASN A 1 106 ? 0.488 -13.417 9.439 1.00 94.19 106 ASN A N 1
ATOM 787 C CA . ASN A 1 106 ? 1.752 -12.941 8.849 1.00 94.19 106 ASN A CA 1
ATOM 788 C C . ASN A 1 106 ? 1.647 -11.561 8.162 1.00 94.19 106 ASN A C 1
ATOM 790 O O . ASN A 1 106 ? 2.285 -11.292 7.144 1.00 94.19 106 ASN A O 1
ATOM 794 N N . GLY A 1 107 ? 0.798 -10.679 8.686 1.00 91.94 107 GLY A N 1
ATOM 795 C CA . GLY A 1 107 ? 0.561 -9.331 8.177 1.00 91.94 107 GLY A CA 1
ATOM 796 C C . GLY A 1 107 ? -0.276 -9.257 6.895 1.00 91.94 107 GLY A C 1
ATOM 797 O O . GLY A 1 107 ? -0.383 -8.167 6.321 1.00 91.94 107 GLY A O 1
ATOM 798 N N . TYR A 1 108 ? -0.870 -10.365 6.435 1.00 94.69 108 TYR A N 1
ATOM 799 C CA . TYR A 1 108 ? -1.773 -10.386 5.284 1.00 94.69 108 TYR A CA 1
ATOM 800 C C . TYR A 1 108 ? -3.173 -9.918 5.669 1.00 94.69 108 TYR A C 1
ATOM 802 O O . TYR A 1 108 ? -3.979 -10.681 6.197 1.00 94.69 108 TYR A O 1
ATOM 810 N N . LEU A 1 109 ? -3.496 -8.672 5.314 1.00 94.44 109 LEU A N 1
ATOM 811 C CA . LEU A 1 109 ? -4.781 -8.062 5.658 1.00 94.44 109 LEU A CA 1
ATOM 812 C C . LEU A 1 109 ? -5.981 -8.874 5.145 1.00 94.44 109 LEU A C 1
ATOM 814 O O . LEU A 1 109 ? -6.929 -9.084 5.885 1.00 94.44 109 LEU A O 1
ATOM 818 N N . ARG A 1 110 ? -5.914 -9.409 3.917 1.00 94.31 110 ARG A N 1
ATOM 819 C CA . ARG A 1 110 ? -7.001 -10.227 3.345 1.00 94.31 110 ARG A CA 1
ATOM 820 C C . ARG A 1 110 ? -7.243 -11.541 4.093 1.00 94.31 110 ARG A C 1
ATOM 822 O O . ARG A 1 110 ? -8.357 -12.032 4.050 1.00 94.31 110 ARG A O 1
ATOM 829 N N . ALA A 1 111 ? -6.214 -12.112 4.715 1.00 94.25 111 ALA A N 1
ATOM 830 C CA . ALA A 1 111 ? -6.353 -13.335 5.501 1.00 94.25 111 ALA A CA 1
ATOM 831 C C . ALA A 1 111 ? -6.820 -13.049 6.939 1.00 94.25 111 ALA A C 1
ATOM 833 O O . ALA A 1 111 ? -7.390 -13.930 7.566 1.00 94.25 111 ALA A O 1
ATOM 834 N N . ALA A 1 112 ? -6.572 -11.834 7.444 1.00 94.50 112 ALA A N 1
ATOM 835 C CA . ALA A 1 112 ? -6.980 -11.399 8.779 1.00 94.50 112 ALA A CA 1
ATOM 836 C C . ALA A 1 112 ? -8.418 -10.849 8.845 1.00 94.50 112 ALA A C 1
ATOM 838 O O . ALA A 1 112 ? -8.982 -10.785 9.943 1.00 94.50 112 ALA A O 1
ATOM 839 N N . LEU A 1 113 ? -8.992 -10.439 7.706 1.00 90.25 113 LEU A N 1
ATOM 840 C CA . LEU A 1 113 ? -10.414 -10.105 7.533 1.00 90.25 113 LEU A CA 1
ATOM 841 C C . LEU A 1 113 ? -11.267 -11.371 7.594 1.00 90.25 113 LEU A C 1
ATOM 843 O O . LEU A 1 113 ? -12.179 -11.400 8.446 1.00 90.25 113 LEU A O 1
#

Secondary structure (DSSP, 8-state):
---S-SSTT-TTTHHHHHHHHHHHHHHHHHHHTTT-EETTEE------SHHHHHHHHHHHHHHH---HHHHHHHHHHTTT-HHHHHHHHHHT--HHHHHHHHHHTTT-HHHH-